Protein AF-A0A9N9ED80-F1 (afdb_monomer_lite)

Foldseek 3Di:
DQDDDPDQARPAPAKDKDKDWADPVLVVLVVVLVVLVVVVVVVVPDDPDDPVNSVVVSVVSVVVSVPDDTDMDMDIDFGDAVRYPDHNVVRLVRVLVSVVVQPVDDQAAELEDAAPCDPVNVVRVVCCCVRRHDPCNVVRYDHHYPPPPCVVDPVVVVVRD

Secondary structure (DSSP, 8-state):
-----SSSS----S-EEEEEEE-HHHHHHHHHHHHHHHHHHHTTTT-S--HHHHHHHHHHHHHHHHHPPPEEEEEEE-PPTTSSSS-HHHHHHHHHHHHHHTTT----EEEEESSS--HHHHHHHHHHHHHTS-TTHHHHEEEEE-S-TTTT-HHHHHH--

Organism: NCBI:txid144539

InterPro domains:
  IPR006703 AIG1-type guanine nucleotide-binding (G) domain [PF04548] (57-154)
  IPR027417 P-loop containing nucleoside triphosphate hydrolase [G3DSA:3.40.50.300] (1-161)
  IPR027417 P-loop containing nucleoside triphosphate hydrolase [SSF52540] (6-131)

Radius of gyration: 22.64 Å; chains: 1; bounding box: 49×45×54 Å

Structure (mmCIF, N/CA/C/O backbone):
data_AF-A0A9N9ED80-F1
#
_entry.id   AF-A0A9N9ED80-F1
#
loop_
_atom_site.group_PDB
_atom_site.id
_atom_site.type_symbol
_atom_site.label_atom_id
_atom_site.label_alt_id
_atom_site.label_comp_id
_atom_site.label_asym_id
_atom_site.label_entity_id
_atom_site.label_seq_id
_atom_site.pdbx_PDB_ins_code
_atom_site.Cartn_x
_atom_site.Cartn_y
_atom_site.Cartn_z
_atom_site.occupancy
_atom_site.B_iso_or_equiv
_atom_site.auth_seq_id
_atom_site.auth_comp_id
_atom_site.auth_asym_id
_atom_site.auth_atom_id
_atom_site.pdbx_PDB_model_num
ATOM 1 N N . VAL A 1 1 ? 11.013 -0.467 10.412 1.00 48.00 1 VAL A N 1
ATOM 2 C CA . VAL A 1 1 ? 11.096 0.963 10.035 1.00 48.00 1 VAL A CA 1
ATOM 3 C C . VAL A 1 1 ? 11.794 1.091 8.696 1.00 48.00 1 VAL A C 1
ATOM 5 O O . VAL A 1 1 ? 13.017 1.218 8.641 1.00 48.00 1 VAL A O 1
ATOM 8 N N . PHE A 1 2 ? 11.001 1.002 7.634 1.00 52.38 2 PHE A N 1
ATOM 9 C CA . PHE A 1 2 ? 11.417 1.227 6.253 1.00 52.38 2 PHE A CA 1
ATOM 10 C C . PHE A 1 2 ? 12.121 2.584 6.134 1.00 52.38 2 PHE A C 1
ATOM 12 O O . PHE A 1 2 ? 11.630 3.591 6.649 1.00 52.38 2 PHE A O 1
ATOM 19 N N . LYS A 1 3 ? 13.309 2.609 5.531 1.00 46.44 3 LYS A N 1
ATOM 20 C CA . LYS A 1 3 ? 14.080 3.836 5.314 1.00 46.44 3 LYS A CA 1
ATOM 21 C C . LYS A 1 3 ? 14.319 3.991 3.823 1.00 46.44 3 LYS A C 1
ATOM 23 O O . LYS A 1 3 ? 15.065 3.208 3.249 1.00 46.44 3 LYS A O 1
ATOM 28 N N . GLU A 1 4 ? 13.727 5.017 3.225 1.00 44.81 4 GLU A N 1
ATOM 29 C CA . GLU A 1 4 ? 14.179 5.493 1.919 1.00 44.81 4 GLU A CA 1
ATOM 30 C C . GLU A 1 4 ? 15.516 6.221 2.113 1.00 44.81 4 GLU A C 1
ATOM 32 O O . GLU A 1 4 ? 15.646 7.095 2.979 1.00 44.81 4 GLU A O 1
ATOM 37 N N . SER A 1 5 ? 16.537 5.819 1.357 1.00 42.91 5 SER A N 1
ATOM 38 C CA . SER A 1 5 ? 17.834 6.491 1.365 1.00 42.91 5 SER A CA 1
ATOM 39 C C . SER A 1 5 ? 17.702 7.846 0.661 1.00 42.91 5 SER A C 1
ATOM 41 O O . SER A 1 5 ? 16.942 8.012 -0.291 1.00 42.91 5 SER A O 1
ATOM 43 N N . SER A 1 6 ? 18.458 8.849 1.108 1.00 43.16 6 SER A N 1
ATOM 44 C CA . SER A 1 6 ? 18.443 10.205 0.540 1.00 43.16 6 SER A CA 1
ATOM 45 C C . SER A 1 6 ? 19.124 10.307 -0.840 1.00 43.16 6 SER A C 1
ATOM 47 O O . SER A 1 6 ? 19.635 11.368 -1.197 1.00 43.16 6 SER A O 1
ATOM 49 N N . GLY A 1 7 ? 19.185 9.211 -1.603 1.00 42.28 7 GLY A N 1
ATOM 50 C CA . GLY A 1 7 ? 19.906 9.129 -2.869 1.00 42.28 7 GLY A CA 1
ATOM 51 C C . GLY A 1 7 ? 19.683 7.817 -3.624 1.00 42.28 7 GLY A C 1
ATOM 52 O O . GLY A 1 7 ? 20.550 6.956 -3.601 1.00 42.28 7 GLY A O 1
ATOM 53 N N . SER A 1 8 ? 18.547 7.721 -4.322 1.00 44.94 8 SER A N 1
ATOM 54 C CA . SER A 1 8 ? 18.302 7.000 -5.593 1.00 44.94 8 SER A CA 1
ATOM 55 C C . SER A 1 8 ? 18.821 5.562 -5.789 1.00 44.94 8 SER A C 1
ATOM 57 O O . SER A 1 8 ? 19.023 5.158 -6.931 1.00 44.94 8 SER A O 1
ATOM 59 N N . VAL A 1 9 ? 19.043 4.807 -4.718 1.00 45.59 9 VAL A N 1
ATOM 60 C CA . VAL A 1 9 ? 19.181 3.346 -4.753 1.00 45.59 9 VAL A CA 1
ATOM 61 C C . VAL A 1 9 ? 18.478 2.823 -3.504 1.00 45.59 9 VAL A C 1
ATOM 63 O O . VAL A 1 9 ? 18.933 3.119 -2.391 1.00 45.59 9 VAL A O 1
ATOM 66 N N . SER A 1 10 ? 17.370 2.096 -3.647 1.00 53.78 10 SER A N 1
ATOM 67 C CA . SER A 1 10 ? 16.765 1.358 -2.536 1.00 53.78 10 SER A CA 1
ATOM 68 C C . SER A 1 10 ? 17.829 0.470 -1.892 1.00 53.78 10 SER A C 1
ATOM 70 O O . SER A 1 10 ? 18.472 -0.372 -2.522 1.00 53.78 10 SER A O 1
ATOM 72 N N . GLU A 1 11 ? 18.062 0.681 -0.596 1.00 59.44 11 GLU A N 1
ATOM 73 C CA . GLU A 1 11 ? 19.016 -0.115 0.179 1.00 59.44 11 GLU A CA 1
ATOM 74 C C . GLU A 1 11 ? 18.442 -1.490 0.566 1.00 59.44 11 GLU A C 1
ATOM 76 O O . GLU A 1 11 ? 19.150 -2.309 1.167 1.00 59.44 11 GLU A O 1
ATOM 81 N N . THR A 1 12 ? 17.177 -1.768 0.227 1.00 69.25 12 THR A N 1
ATOM 82 C CA . THR A 1 12 ? 16.511 -3.036 0.525 1.00 69.25 12 THR A CA 1
ATOM 83 C C . THR A 1 12 ? 17.105 -4.142 -0.346 1.00 69.25 12 THR A C 1
ATOM 85 O O . THR A 1 12 ? 16.820 -4.273 -1.529 1.00 69.25 12 THR A O 1
ATOM 88 N N . LYS A 1 13 ? 17.970 -4.958 0.265 1.00 73.62 13 LYS A N 1
ATOM 89 C CA . LYS A 1 13 ? 18.633 -6.112 -0.377 1.00 73.62 13 LYS A CA 1
ATOM 90 C C . LYS A 1 13 ? 17.926 -7.445 -0.136 1.00 73.62 13 LYS A C 1
ATOM 92 O O . LYS A 1 13 ? 18.329 -8.461 -0.685 1.00 73.62 13 LYS A O 1
ATOM 97 N N . LYS A 1 14 ? 16.948 -7.462 0.766 1.00 83.69 14 LYS A N 1
ATOM 98 C CA . LYS A 1 14 ? 16.205 -8.650 1.192 1.00 83.69 14 LYS A CA 1
ATOM 99 C C . LYS A 1 14 ? 14.823 -8.236 1.669 1.00 83.69 14 LYS A C 1
ATOM 101 O O . LYS A 1 14 ? 14.652 -7.087 2.070 1.00 83.69 14 LYS A O 1
ATOM 106 N N . ILE A 1 15 ? 13.899 -9.187 1.696 1.00 89.88 15 ILE A N 1
ATOM 107 C CA . ILE A 1 15 ? 12.544 -8.976 2.207 1.00 89.88 15 ILE A CA 1
ATOM 108 C C . ILE A 1 15 ? 12.600 -8.448 3.644 1.00 89.88 15 ILE A C 1
ATOM 110 O O . ILE A 1 15 ? 13.323 -8.986 4.492 1.00 89.88 15 ILE A O 1
ATOM 114 N N . GLN A 1 16 ? 11.823 -7.403 3.918 1.00 90.81 16 GLN A N 1
ATOM 115 C CA . GLN A 1 16 ? 11.558 -6.916 5.269 1.00 90.81 16 GLN A CA 1
ATOM 116 C C . GLN A 1 16 ? 10.059 -6.977 5.532 1.00 90.81 16 GLN A C 1
ATOM 118 O O . GLN A 1 16 ? 9.269 -6.533 4.706 1.00 90.81 16 GLN A O 1
ATOM 123 N N . VAL A 1 17 ? 9.671 -7.513 6.688 1.00 90.62 17 VAL A N 1
ATOM 124 C CA . VAL A 1 17 ? 8.265 -7.616 7.089 1.00 90.62 17 VAL A CA 1
ATOM 125 C C . VAL A 1 17 ? 8.047 -6.788 8.346 1.00 90.62 17 VAL A C 1
ATOM 127 O O . VAL A 1 17 ? 8.766 -6.957 9.332 1.00 90.62 17 VAL A O 1
ATOM 130 N N . GLU A 1 18 ? 7.056 -5.902 8.315 1.00 91.12 18 GLU A N 1
ATOM 131 C CA . GLU A 1 18 ? 6.605 -5.135 9.475 1.00 91.12 18 GLU A CA 1
ATOM 132 C C . GLU A 1 18 ? 5.128 -5.435 9.741 1.00 91.12 18 GLU A C 1
ATOM 134 O O . GLU A 1 18 ? 4.293 -5.350 8.842 1.00 91.12 18 GLU A O 1
ATOM 139 N N . GLU A 1 19 ? 4.816 -5.811 10.977 1.00 90.88 19 GLU A N 1
ATOM 140 C CA . GLU A 1 19 ? 3.457 -6.096 11.433 1.00 90.88 19 GLU A CA 1
ATOM 141 C C . GLU A 1 19 ? 2.903 -4.884 12.184 1.00 90.88 19 GLU A C 1
ATOM 143 O O . GLU A 1 19 ? 3.592 -4.300 13.025 1.00 90.88 19 GLU A O 1
ATOM 148 N N . PHE A 1 20 ? 1.648 -4.527 11.922 1.00 89.69 20 PHE A N 1
ATOM 149 C CA . PHE A 1 20 ? 0.936 -3.530 12.714 1.00 89.69 20 PHE A CA 1
ATOM 150 C C . PHE A 1 20 ? -0.550 -3.865 12.845 1.00 89.69 20 PHE A C 1
ATOM 152 O O . PHE A 1 20 ? -1.135 -4.538 12.005 1.00 89.69 20 PHE A O 1
ATOM 159 N N . GLU A 1 21 ? -1.182 -3.368 13.905 1.00 91.00 21 GLU A N 1
ATOM 160 C CA . GLU A 1 21 ? -2.616 -3.533 14.133 1.00 91.00 21 GLU A CA 1
ATOM 161 C C . GLU A 1 21 ? -3.341 -2.200 13.989 1.00 91.00 21 GLU A C 1
ATOM 163 O O . GLU A 1 21 ? -2.992 -1.213 14.645 1.00 91.00 21 GLU A O 1
ATOM 168 N N . PHE A 1 22 ? -4.392 -2.177 13.174 1.00 87.75 22 PHE A N 1
ATOM 169 C CA . PHE A 1 22 ? -5.158 -0.971 12.898 1.00 87.75 22 PHE A CA 1
ATOM 170 C C . PHE A 1 22 ? -6.654 -1.276 12.787 1.00 87.75 22 PHE A C 1
ATOM 172 O O . PHE A 1 22 ? -7.068 -2.301 12.252 1.00 87.75 22 PHE A O 1
ATOM 179 N N . ASP A 1 23 ? -7.477 -0.373 13.313 1.00 91.12 23 ASP A N 1
ATOM 180 C CA . ASP A 1 23 ? -8.911 -0.332 13.034 1.00 91.12 23 ASP A CA 1
ATOM 181 C C . ASP A 1 23 ? -9.322 1.141 12.889 1.00 91.12 23 ASP A C 1
ATOM 183 O O . ASP A 1 23 ? -9.257 1.891 13.873 1.00 91.12 23 ASP A O 1
ATOM 187 N N . PRO A 1 24 ? -9.701 1.592 11.677 1.00 87.38 24 PRO A N 1
ATOM 188 C CA . PRO A 1 24 ? -9.999 2.998 11.425 1.00 87.38 24 PRO A CA 1
ATOM 189 C C . PRO A 1 24 ? -11.144 3.533 12.290 1.00 87.38 24 PRO A C 1
ATOM 191 O O . PRO A 1 24 ? -11.158 4.711 12.650 1.00 87.38 24 PRO A O 1
ATOM 194 N N . GLU A 1 25 ? -12.130 2.693 12.610 1.00 89.38 25 GLU A N 1
ATOM 195 C CA . GLU A 1 25 ? -13.286 3.108 13.400 1.00 89.38 25 GLU A CA 1
ATOM 196 C C . GLU A 1 25 ? -12.940 3.237 14.880 1.00 89.38 25 GLU A C 1
ATOM 198 O O . GLU A 1 25 ? -13.301 4.230 15.504 1.00 89.38 25 GLU A O 1
ATOM 203 N N . LYS A 1 26 ? -12.185 2.289 15.433 1.00 91.12 26 LYS A N 1
ATOM 204 C CA . LYS A 1 26 ? -11.647 2.345 16.790 1.00 91.12 26 LYS A CA 1
ATOM 205 C C . LYS A 1 26 ? -10.779 3.583 16.962 1.00 91.12 26 LYS A C 1
ATOM 207 O O . LYS A 1 26 ? -10.943 4.283 17.949 1.00 91.12 26 LYS A O 1
ATOM 212 N N . GLU A 1 27 ? -9.937 3.908 15.982 1.00 90.56 27 GLU A N 1
ATOM 213 C CA . GLU A 1 27 ? -9.125 5.129 15.995 1.00 90.56 27 GLU A CA 1
ATOM 214 C C . GLU A 1 27 ? -9.993 6.397 15.968 1.00 90.56 27 GLU A C 1
ATOM 216 O O . GLU A 1 27 ? -9.768 7.333 16.736 1.00 90.56 27 GLU A O 1
ATOM 221 N N . ARG A 1 28 ? -11.041 6.437 15.135 1.00 90.75 28 ARG A N 1
ATOM 222 C CA . ARG A 1 28 ? -12.006 7.552 15.122 1.00 90.75 28 ARG A CA 1
ATOM 223 C C . ARG A 1 28 ? -12.716 7.723 16.464 1.00 90.75 28 ARG A C 1
ATOM 225 O O . ARG A 1 28 ? -12.860 8.855 16.921 1.00 90.75 28 ARG A O 1
ATOM 232 N N . LEU A 1 29 ? -13.148 6.625 17.082 1.00 91.50 29 LEU A N 1
ATOM 233 C CA . LEU A 1 29 ? -13.818 6.640 18.381 1.00 91.50 29 LEU A CA 1
ATOM 234 C C . LEU A 1 29 ? -12.861 7.059 19.503 1.00 91.50 29 LEU A C 1
ATOM 236 O O . LEU A 1 29 ? -13.249 7.881 20.327 1.00 91.50 29 LEU A O 1
ATOM 240 N N . SER A 1 30 ? -11.610 6.589 19.499 1.00 90.81 30 SER A N 1
ATOM 241 C CA . SER A 1 30 ? -10.575 7.041 20.440 1.00 90.81 30 SER A CA 1
ATOM 242 C C . SER A 1 30 ? -10.339 8.547 20.326 1.00 90.81 30 SER A C 1
ATOM 244 O O . SER A 1 30 ? -10.395 9.261 21.321 1.00 90.81 30 SER A O 1
ATOM 246 N N . ASN A 1 31 ? -10.189 9.061 19.100 1.00 90.38 31 ASN A N 1
ATOM 247 C CA . ASN A 1 31 ? -10.033 10.497 18.862 1.00 90.38 31 ASN A CA 1
ATOM 248 C C . ASN A 1 31 ? -11.264 11.314 19.300 1.00 90.38 31 ASN A C 1
ATOM 250 O O . ASN A 1 31 ? -11.128 12.475 19.690 1.00 90.38 31 ASN A O 1
ATOM 254 N N . LEU A 1 32 ? -12.473 10.749 19.206 1.00 89.31 32 LEU A N 1
ATOM 255 C CA . LEU A 1 32 ? -13.694 11.383 19.708 1.00 89.31 32 LEU A CA 1
ATOM 256 C C . LEU A 1 32 ? -13.729 11.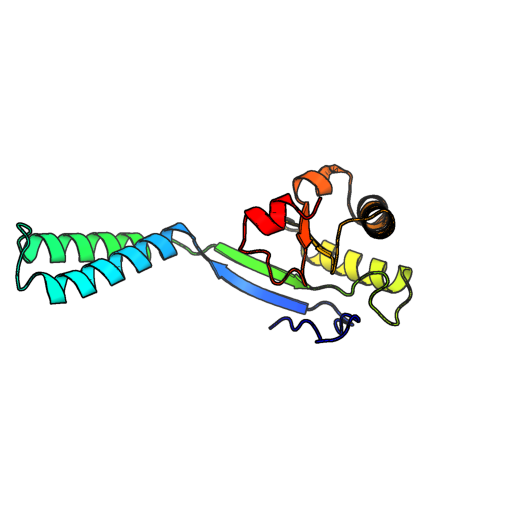392 21.242 1.00 89.31 32 LEU A C 1
ATOM 258 O O . LEU A 1 32 ? -14.052 12.420 21.831 1.00 89.31 32 LEU A O 1
ATOM 262 N N . LEU A 1 33 ? -13.355 10.282 21.878 1.00 90.12 33 LEU A N 1
ATOM 263 C CA . LEU A 1 33 ? -13.275 10.163 23.331 1.00 90.12 33 LEU A CA 1
ATOM 264 C C . LEU A 1 33 ? -12.252 11.152 23.919 1.00 90.12 33 LEU A C 1
ATOM 266 O O . LEU A 1 33 ? -12.569 11.866 24.867 1.00 90.12 33 LEU A O 1
ATOM 270 N N . ASP A 1 34 ? -11.077 11.290 23.298 1.00 90.00 34 ASP A N 1
ATOM 271 C CA . ASP A 1 34 ? -10.057 12.272 23.692 1.00 90.00 34 ASP A CA 1
ATOM 272 C C . ASP A 1 34 ? -10.558 13.718 23.590 1.00 90.00 34 ASP A C 1
ATOM 274 O O . ASP A 1 34 ? -10.216 14.569 24.416 1.00 90.00 34 ASP A O 1
ATOM 278 N N . LYS A 1 35 ? -11.368 14.023 22.567 1.00 85.81 35 LYS A N 1
ATOM 279 C CA . LYS A 1 35 ? -12.008 15.339 22.434 1.00 85.81 35 LYS A CA 1
ATOM 280 C C . LYS A 1 35 ? -13.022 15.573 23.545 1.00 85.81 35 LYS A C 1
ATOM 282 O O . LYS A 1 35 ? -13.016 16.659 24.110 1.00 85.81 35 LYS A O 1
ATOM 287 N N . LEU A 1 36 ? -13.829 14.572 23.894 1.00 81.56 36 LEU A N 1
ATOM 288 C CA . LEU A 1 36 ? -14.813 14.682 24.974 1.00 81.56 36 LEU A CA 1
ATOM 289 C C . LEU A 1 36 ? -14.156 14.886 26.344 1.00 81.56 36 LEU A C 1
ATOM 291 O O . LEU A 1 36 ? -14.642 15.699 27.122 1.00 81.56 36 LEU A O 1
ATOM 295 N N . TYR A 1 37 ? -13.031 14.223 26.627 1.00 81.31 37 TYR A N 1
ATOM 296 C CA . TYR A 1 37 ? -12.269 14.472 27.859 1.00 81.31 37 TYR A CA 1
ATOM 297 C C . TYR A 1 37 ? -11.707 15.896 27.929 1.00 81.31 37 TYR A C 1
ATOM 299 O O . TYR A 1 37 ? -11.751 16.532 28.979 1.00 81.31 37 TYR A O 1
ATOM 307 N N . LYS A 1 38 ? -11.223 16.431 26.803 1.00 78.38 38 LYS A N 1
ATOM 308 C CA . LYS A 1 38 ? -10.776 17.832 26.722 1.00 78.38 38 LYS A CA 1
ATOM 309 C C . LYS A 1 38 ? -11.940 18.812 26.838 1.00 78.38 38 LYS A C 1
ATOM 311 O O . LYS A 1 38 ? -11.795 19.874 27.433 1.00 78.38 38 LYS A O 1
ATOM 316 N N . GLU A 1 39 ? -13.095 18.477 26.269 1.00 67.62 39 GLU A N 1
ATOM 317 C CA . GLU A 1 39 ? -14.302 19.287 26.399 1.00 67.62 39 GLU A CA 1
ATOM 318 C C . GLU A 1 39 ? -14.822 19.293 27.833 1.00 67.62 39 GLU A C 1
ATOM 320 O O . GLU A 1 39 ? -15.226 20.352 28.287 1.00 67.62 39 GLU A O 1
ATOM 325 N N . GLU A 1 40 ? -14.736 18.203 28.597 1.00 62.53 40 GLU A N 1
ATOM 326 C CA . GLU A 1 40 ? -15.078 18.201 30.028 1.00 62.53 40 GLU A CA 1
ATOM 327 C C . GLU A 1 40 ? -14.265 19.246 30.826 1.00 62.53 40 GLU A C 1
ATOM 329 O O . GLU A 1 40 ? -14.800 19.920 31.712 1.00 62.53 40 GLU A O 1
ATOM 334 N N . GLU A 1 41 ? -13.004 19.471 30.439 1.00 57.25 41 GLU A N 1
ATOM 335 C CA . GLU A 1 41 ? -12.125 20.504 31.002 1.00 57.25 41 GLU A CA 1
ATOM 336 C C . GLU A 1 41 ? -12.585 21.938 30.628 1.00 57.25 41 GLU A C 1
ATOM 338 O O . GLU A 1 41 ? -12.505 22.870 31.437 1.00 57.25 41 GLU A O 1
ATOM 343 N N . VAL A 1 42 ? -13.162 22.118 29.430 1.00 54.47 42 VAL A N 1
ATOM 344 C CA . VAL A 1 42 ? -13.645 23.406 28.877 1.00 54.47 42 VAL A CA 1
ATOM 345 C C . VAL A 1 42 ? -15.115 23.714 29.239 1.00 54.47 42 VAL A C 1
ATOM 347 O O . VAL A 1 42 ? -15.490 24.877 29.413 1.00 54.47 42 VAL A O 1
ATOM 350 N N . VAL A 1 43 ? -15.955 22.690 29.425 1.00 52.41 43 VAL A N 1
ATOM 351 C CA . VAL A 1 43 ? -17.402 22.752 29.730 1.00 52.41 43 VAL A CA 1
ATOM 352 C C . VAL A 1 43 ? -17.689 23.310 31.127 1.00 52.41 43 VAL A C 1
ATOM 354 O O . VAL A 1 43 ? -18.818 23.688 31.432 1.00 52.41 43 VAL A O 1
ATOM 357 N N . SER A 1 44 ? -16.656 23.557 31.934 1.00 51.25 44 SER A N 1
ATOM 358 C CA . SER A 1 44 ? -16.773 24.411 33.120 1.00 51.25 44 SER A CA 1
ATOM 359 C C . SER A 1 44 ? -17.278 25.841 32.832 1.00 51.25 44 SER A C 1
ATOM 361 O O . SER A 1 44 ? -17.521 26.578 33.790 1.00 51.25 44 SER A O 1
ATOM 363 N N . LYS A 1 45 ? -17.472 26.257 31.562 1.00 52.22 45 LYS A N 1
ATOM 364 C CA . LYS A 1 45 ? -17.929 27.620 31.240 1.00 52.22 45 LYS A CA 1
ATOM 365 C C . LYS A 1 45 ? -19.139 27.815 30.316 1.00 52.22 45 LYS A C 1
ATOM 367 O O . LYS A 1 45 ? -19.671 28.918 30.402 1.00 52.22 45 LYS A O 1
ATOM 372 N N . GLN A 1 46 ? -19.604 26.886 29.458 1.00 51.25 46 GLN A N 1
ATOM 373 C CA . GLN A 1 46 ? -20.605 27.296 28.434 1.00 51.25 46 GLN A CA 1
ATOM 374 C C . GLN A 1 46 ? -21.377 26.212 27.628 1.00 51.25 46 GLN A C 1
ATOM 376 O O . GLN A 1 46 ? -21.680 26.449 26.461 1.00 51.25 46 GLN A O 1
ATOM 381 N N . SER A 1 47 ? -21.762 25.053 28.185 1.00 56.38 47 SER A N 1
ATOM 382 C CA . SER A 1 47 ? -22.629 24.096 27.453 1.00 56.38 47 SER A CA 1
ATOM 383 C C . SER A 1 47 ? -23.855 23.627 28.256 1.00 56.38 47 SER A C 1
ATOM 385 O O . SER A 1 47 ? -23.851 23.632 29.483 1.00 56.38 47 SER A O 1
ATOM 387 N N . ASN A 1 48 ? -24.926 23.255 27.541 1.00 58.59 48 ASN A N 1
ATOM 388 C CA . ASN A 1 48 ? -26.203 22.764 28.090 1.00 58.59 48 ASN A CA 1
ATOM 389 C C . ASN A 1 48 ? -26.183 21.261 28.446 1.00 58.59 48 ASN A C 1
ATOM 391 O O . ASN A 1 48 ? -27.217 20.717 28.827 1.00 58.59 48 ASN A O 1
ATOM 395 N N . LEU A 1 49 ? -25.046 20.579 28.277 1.00 60.94 49 LEU A N 1
ATOM 396 C CA . LEU A 1 49 ? -24.885 19.174 28.653 1.00 60.94 49 LEU A CA 1
ATOM 397 C C . LEU A 1 49 ? -24.540 19.104 30.137 1.00 60.94 49 LEU A C 1
ATOM 399 O O . LEU A 1 49 ? -23.569 19.718 30.585 1.00 60.94 49 LEU A O 1
ATOM 403 N N . ASN A 1 50 ? -25.343 18.374 30.909 1.00 72.50 50 ASN A N 1
ATOM 404 C CA . ASN A 1 50 ? -25.017 18.150 32.308 1.00 72.50 50 ASN A CA 1
ATOM 405 C C . ASN A 1 50 ? -23.827 17.165 32.397 1.00 72.50 50 ASN A C 1
ATOM 407 O O . ASN A 1 50 ? -23.572 16.380 31.482 1.00 72.50 50 ASN A O 1
ATOM 411 N N . LYS A 1 51 ? -23.068 17.215 33.497 1.00 76.25 51 LYS A N 1
ATOM 412 C CA . LYS A 1 51 ? -21.865 16.381 33.679 1.00 76.25 51 LYS A CA 1
ATOM 413 C C . LYS A 1 51 ? -22.147 14.873 33.642 1.00 76.25 51 LYS A C 1
ATOM 415 O O . LYS A 1 51 ? -21.276 14.110 33.242 1.00 76.25 51 LYS A O 1
ATOM 420 N N . GLU A 1 52 ? -23.342 14.454 34.045 1.00 82.69 52 GLU A N 1
ATOM 421 C CA . GLU A 1 52 ? -23.748 13.047 34.071 1.00 82.69 52 GLU A CA 1
ATOM 422 C C . GLU A 1 52 ? -23.957 12.495 32.654 1.00 82.69 52 GLU A C 1
ATOM 424 O O . GLU A 1 52 ? -23.533 11.379 32.350 1.00 82.69 52 GLU A O 1
ATOM 429 N N . ASP A 1 53 ? -24.528 13.303 31.757 1.00 81.75 53 ASP A N 1
ATOM 430 C CA . ASP A 1 53 ? -24.703 12.938 30.348 1.00 81.75 53 ASP A CA 1
ATOM 431 C C . ASP A 1 53 ? -23.339 12.756 29.662 1.00 81.75 53 ASP A C 1
ATOM 433 O O . ASP A 1 53 ? -23.133 11.790 28.925 1.00 81.75 53 ASP A O 1
ATOM 437 N N . LEU A 1 54 ? -22.379 13.652 29.936 1.00 80.56 54 LEU A N 1
ATOM 438 C CA . LEU A 1 54 ? -21.010 13.549 29.412 1.00 80.56 54 LEU A CA 1
ATOM 439 C C . LEU A 1 54 ? -20.312 12.279 29.894 1.00 80.56 54 LEU A C 1
ATOM 441 O O . LEU A 1 54 ? -19.715 11.565 29.089 1.00 80.56 54 LEU A O 1
ATOM 445 N N . LYS A 1 55 ? -20.431 11.974 31.187 1.00 85.44 55 LYS A N 1
ATOM 446 C CA . LYS A 1 55 ? -19.868 10.759 31.773 1.00 85.44 55 LYS A CA 1
ATOM 447 C C . LYS A 1 55 ? -20.473 9.498 31.150 1.00 85.44 55 LYS A C 1
ATOM 449 O O . LYS A 1 55 ? -19.739 8.600 30.747 1.00 85.44 55 LYS A O 1
ATOM 454 N N . THR A 1 56 ? -21.795 9.468 30.982 1.00 88.88 56 THR A N 1
ATOM 455 C CA . THR A 1 56 ? -22.497 8.346 30.337 1.00 88.88 56 THR A CA 1
ATOM 456 C C . THR A 1 56 ? -22.014 8.143 28.896 1.00 88.88 56 THR A C 1
ATOM 458 O O . THR A 1 56 ? -21.736 7.020 28.477 1.00 88.88 56 THR A O 1
ATOM 461 N N . LEU A 1 57 ? -21.852 9.227 28.128 1.00 87.19 57 LEU A N 1
ATOM 462 C CA . LEU A 1 57 ? -21.331 9.164 26.759 1.00 87.19 57 LEU A CA 1
ATOM 463 C C . LEU A 1 57 ? -19.884 8.653 26.702 1.00 87.19 57 LEU A C 1
ATOM 465 O O . LEU A 1 57 ? -19.553 7.864 25.814 1.00 87.19 57 LEU A O 1
ATOM 469 N N . GLN A 1 58 ? -19.030 9.079 27.636 1.00 89.56 58 GLN A N 1
ATOM 470 C CA . GLN A 1 58 ? -17.655 8.585 27.745 1.00 89.56 58 GLN A CA 1
ATOM 471 C C . GLN A 1 58 ? -17.629 7.072 28.009 1.00 89.56 58 GLN A C 1
ATOM 473 O O . GLN A 1 58 ? -16.917 6.353 27.307 1.00 89.56 58 GLN A O 1
ATOM 478 N N . GLU A 1 59 ? -18.434 6.575 28.953 1.00 92.31 59 GLU A N 1
ATOM 479 C CA . GLU A 1 59 ? -18.537 5.144 29.279 1.00 92.31 59 GLU A CA 1
ATOM 480 C C . GLU A 1 59 ? -19.025 4.320 28.070 1.00 92.31 59 GLU A C 1
ATOM 482 O O . GLU A 1 59 ? -18.396 3.330 27.690 1.00 92.31 59 GLU A O 1
ATOM 487 N N . MET A 1 60 ? -20.075 4.778 27.376 1.00 90.88 60 MET A N 1
ATOM 488 C CA . MET A 1 60 ? -20.587 4.119 26.163 1.00 90.88 60 MET A CA 1
ATOM 489 C C . MET A 1 60 ? -19.540 4.036 25.039 1.00 90.88 60 MET A C 1
ATOM 491 O O . MET A 1 60 ? -19.447 3.024 24.331 1.00 90.88 60 MET A O 1
ATOM 495 N N . LEU A 1 61 ? -18.750 5.097 24.848 1.00 92.06 61 LEU A N 1
ATOM 496 C CA . LEU A 1 61 ? -17.677 5.125 23.853 1.00 92.06 61 LEU A CA 1
ATOM 497 C C . LEU A 1 61 ? -16.520 4.205 24.243 1.00 92.06 61 LEU A C 1
ATOM 499 O O . LEU A 1 61 ? -16.036 3.466 23.384 1.00 92.06 61 LEU A O 1
ATOM 503 N N . GLN A 1 62 ? -16.110 4.199 25.514 1.00 93.75 62 GLN A N 1
ATOM 504 C CA . GLN A 1 62 ? -15.085 3.284 26.022 1.00 93.75 62 GLN A CA 1
ATOM 505 C C . GLN A 1 62 ? -15.469 1.822 25.782 1.00 93.75 62 GLN A C 1
ATOM 507 O O . GLN A 1 62 ? -14.677 1.064 25.217 1.00 93.75 62 GLN A O 1
ATOM 512 N N . GLU A 1 63 ? -16.700 1.436 26.126 1.00 94.25 63 GLU A N 1
ATOM 513 C CA . GLU A 1 63 ? -17.194 0.084 25.862 1.00 94.25 63 GLU A CA 1
ATOM 514 C C . GLU A 1 63 ? -17.176 -0.258 24.368 1.00 94.25 63 GLU A C 1
ATOM 516 O O . GLU A 1 63 ? -16.792 -1.363 23.979 1.00 94.25 63 GLU A O 1
ATOM 521 N N . SER A 1 64 ? -17.583 0.687 23.516 1.00 91.44 64 SER A N 1
ATOM 522 C CA . SER A 1 64 ? -17.617 0.497 22.061 1.00 91.44 64 SER A CA 1
ATOM 523 C C . SER A 1 64 ? -16.213 0.314 21.474 1.00 91.44 64 SER A C 1
ATOM 525 O O . SER A 1 64 ? -16.006 -0.544 20.616 1.00 91.44 64 SER A O 1
ATOM 527 N N . ILE A 1 65 ? -15.231 1.079 21.961 1.00 92.12 65 ILE A N 1
ATOM 528 C CA . ILE A 1 65 ? -13.812 0.945 21.598 1.00 92.12 65 ILE A CA 1
ATOM 529 C C . ILE A 1 65 ? -13.273 -0.418 22.043 1.00 92.12 65 ILE A C 1
ATOM 531 O O . ILE A 1 65 ? -12.550 -1.071 21.287 1.00 92.12 65 ILE A O 1
ATOM 535 N N . GLN A 1 66 ? -13.616 -0.864 23.255 1.00 90.62 66 GLN A N 1
ATOM 536 C CA . GLN A 1 66 ? -13.125 -2.127 23.806 1.00 90.62 66 GLN A CA 1
ATOM 537 C C . GLN A 1 66 ? -13.693 -3.345 23.071 1.00 90.62 66 GLN A C 1
ATOM 539 O O . GLN A 1 66 ? -12.962 -4.307 22.848 1.00 90.62 66 GLN A O 1
ATOM 544 N N . LYS A 1 67 ? -14.959 -3.283 22.639 1.00 91.31 67 LYS A N 1
ATOM 545 C CA . LYS A 1 67 ? -15.620 -4.340 21.854 1.00 91.31 67 LYS A CA 1
ATOM 546 C C . LYS A 1 67 ? -15.079 -4.471 20.424 1.00 91.31 67 LYS A C 1
ATOM 548 O O . LYS A 1 67 ? -15.317 -5.492 19.789 1.00 91.31 67 LYS A O 1
ATOM 553 N N . LYS A 1 68 ? -14.374 -3.461 19.900 1.00 87.94 68 LYS A N 1
ATOM 554 C CA . LYS A 1 68 ? -13.781 -3.505 18.557 1.00 87.94 68 LYS A CA 1
ATOM 555 C C . LYS A 1 68 ? -12.414 -4.183 18.568 1.00 87.94 68 LYS A C 1
ATOM 557 O O . LYS A 1 68 ? -11.483 -3.713 19.231 1.00 87.94 68 LYS A O 1
ATOM 562 N N . GLU A 1 69 ? -12.280 -5.242 17.781 1.00 88.56 69 GLU A N 1
ATOM 563 C CA . GLU A 1 69 ? -10.997 -5.878 17.483 1.00 88.56 69 GLU A CA 1
ATOM 564 C C . GLU A 1 69 ? -10.207 -5.051 16.463 1.00 88.56 69 GLU A C 1
ATOM 566 O O . GLU A 1 69 ? -10.782 -4.308 15.668 1.00 88.56 69 GLU A O 1
ATOM 571 N N . ARG A 1 70 ? -8.874 -5.133 16.521 1.00 89.00 70 ARG A N 1
ATOM 572 C CA . ARG A 1 70 ? -8.008 -4.513 15.515 1.00 89.00 70 ARG A CA 1
ATOM 573 C C . ARG A 1 70 ? -7.685 -5.525 14.431 1.00 89.00 70 ARG A C 1
ATOM 575 O O . ARG A 1 70 ? -7.467 -6.696 14.724 1.00 89.00 70 ARG A O 1
ATOM 582 N N . THR A 1 71 ? -7.615 -5.060 13.190 1.00 89.25 71 THR A N 1
ATOM 583 C CA . THR A 1 71 ? -7.149 -5.896 12.084 1.00 89.25 71 THR A CA 1
ATOM 584 C C . THR A 1 71 ? -5.627 -5.882 12.067 1.00 89.25 71 THR A C 1
ATOM 586 O O . THR A 1 71 ? -5.012 -4.822 12.203 1.00 89.25 71 THR A O 1
ATOM 589 N N . LYS A 1 72 ? -5.018 -7.057 11.912 1.00 90.38 72 LYS A N 1
ATOM 590 C CA . LYS A 1 72 ? -3.573 -7.201 11.756 1.00 90.38 72 LYS A CA 1
ATOM 591 C C . LYS A 1 72 ? -3.184 -7.016 10.291 1.00 90.38 72 LYS A C 1
ATOM 593 O O . LYS A 1 72 ? -3.776 -7.627 9.407 1.00 90.38 72 LYS A O 1
ATOM 598 N N . TYR A 1 73 ? -2.180 -6.188 10.055 1.00 89.25 73 TYR A N 1
ATOM 599 C CA . TYR A 1 73 ? -1.633 -5.863 8.748 1.00 89.25 73 TYR A CA 1
ATOM 600 C C . TYR A 1 73 ? -0.149 -6.212 8.700 1.00 89.25 73 TYR A C 1
ATOM 602 O O . TYR A 1 73 ? 0.570 -6.067 9.689 1.00 89.25 73 TYR A O 1
ATOM 610 N N . TYR A 1 74 ? 0.301 -6.617 7.516 1.00 90.69 74 TYR A N 1
ATOM 611 C CA . TYR A 1 74 ? 1.696 -6.906 7.217 1.00 90.69 74 TYR A CA 1
ATOM 612 C C . TYR A 1 74 ? 2.139 -6.032 6.047 1.00 90.69 74 TYR A C 1
ATOM 614 O O . TYR A 1 74 ? 1.490 -6.016 5.002 1.00 90.69 74 TYR A O 1
ATOM 622 N N . ILE A 1 75 ? 3.239 -5.305 6.221 1.00 91.81 75 ILE A N 1
ATOM 623 C CA . ILE A 1 75 ? 3.935 -4.611 5.137 1.00 91.81 75 ILE A CA 1
ATOM 624 C C . ILE A 1 75 ? 5.131 -5.465 4.765 1.00 91.81 75 ILE A C 1
ATOM 626 O O . ILE A 1 75 ? 5.978 -5.733 5.616 1.00 91.81 75 ILE A O 1
ATOM 630 N N . ILE A 1 76 ? 5.188 -5.877 3.503 1.00 92.00 76 ILE A N 1
ATOM 631 C CA . ILE A 1 76 ? 6.305 -6.631 2.947 1.00 92.00 76 ILE A CA 1
ATOM 632 C C . ILE A 1 76 ? 7.038 -5.708 1.982 1.00 92.00 76 ILE A C 1
ATOM 634 O O . ILE A 1 76 ? 6.515 -5.363 0.927 1.00 92.00 76 ILE A O 1
ATOM 638 N N . ASP A 1 77 ? 8.230 -5.281 2.377 1.00 91.62 77 ASP A N 1
ATOM 639 C CA . ASP A 1 77 ? 9.120 -4.462 1.560 1.00 91.62 77 ASP A CA 1
ATOM 640 C C . ASP A 1 77 ? 10.097 -5.356 0.806 1.00 91.62 77 ASP A C 1
ATOM 642 O O . ASP A 1 77 ? 10.722 -6.252 1.389 1.00 91.62 77 ASP A O 1
ATOM 646 N N . THR A 1 78 ? 10.216 -5.111 -0.495 1.00 91.62 78 THR A N 1
ATOM 647 C CA . THR A 1 78 ? 11.033 -5.898 -1.415 1.00 91.62 78 THR A CA 1
ATOM 648 C C . THR A 1 78 ? 12.126 -5.034 -2.038 1.00 91.62 78 THR A C 1
ATOM 650 O O . THR A 1 78 ? 11.974 -3.820 -2.163 1.00 91.62 78 THR A O 1
ATOM 653 N N . PRO A 1 79 ? 13.229 -5.643 -2.498 1.00 88.94 79 PRO A N 1
ATOM 654 C CA . PRO A 1 79 ? 14.136 -4.983 -3.429 1.00 88.94 79 PRO A CA 1
ATOM 655 C C . PRO A 1 79 ? 13.392 -4.488 -4.682 1.00 88.94 79 PRO A C 1
ATOM 657 O O . PRO A 1 79 ? 12.434 -5.122 -5.131 1.00 88.94 79 PRO A O 1
ATOM 660 N N . GLY A 1 80 ? 13.837 -3.361 -5.244 1.00 85.69 80 GLY A N 1
ATOM 661 C CA . GLY A 1 80 ? 13.279 -2.774 -6.466 1.00 85.69 80 GLY A CA 1
ATOM 662 C C . GLY A 1 80 ? 14.023 -3.216 -7.730 1.00 85.69 80 GLY A C 1
ATOM 663 O O . GLY A 1 80 ? 15.244 -3.391 -7.720 1.00 85.69 80 GLY A O 1
ATOM 664 N N . ILE A 1 81 ? 13.296 -3.374 -8.837 1.00 85.50 81 ILE A N 1
ATOM 665 C CA . ILE A 1 81 ? 13.888 -3.606 -10.165 1.00 85.50 81 ILE A CA 1
ATOM 666 C C . ILE A 1 81 ? 14.551 -2.306 -10.636 1.00 85.50 81 ILE A C 1
ATOM 668 O O . ILE A 1 81 ? 13.980 -1.232 -10.465 1.00 85.50 81 ILE A O 1
ATOM 672 N N . GLY A 1 82 ? 15.766 -2.386 -11.185 1.00 76.69 82 GLY A N 1
ATOM 673 C CA . GLY A 1 82 ? 16.530 -1.211 -11.637 1.00 76.69 82 GLY A CA 1
ATOM 674 C C . GLY A 1 82 ? 17.098 -0.317 -10.526 1.00 76.69 82 GLY A C 1
ATOM 675 O O . GLY A 1 82 ? 17.916 0.557 -10.805 1.00 76.69 82 GLY A O 1
ATOM 676 N N . ASP A 1 83 ? 16.718 -0.564 -9.272 1.00 68.81 83 ASP A N 1
ATOM 677 C CA . ASP A 1 83 ? 17.051 0.271 -8.112 1.00 68.81 83 ASP A CA 1
ATOM 678 C C . ASP A 1 83 ? 18.029 -0.414 -7.143 1.00 68.81 83 ASP A C 1
ATOM 680 O O . ASP A 1 83 ? 18.247 0.021 -6.016 1.00 68.81 83 ASP A O 1
ATOM 684 N N . THR A 1 84 ? 18.624 -1.532 -7.561 1.00 71.00 84 THR A N 1
ATOM 685 C CA . THR A 1 84 ? 19.569 -2.309 -6.754 1.00 71.00 84 THR A CA 1
ATOM 686 C C . THR A 1 84 ? 20.799 -2.684 -7.574 1.00 71.00 84 THR A C 1
ATOM 688 O O . THR A 1 84 ? 20.844 -2.532 -8.791 1.00 71.00 84 THR A O 1
ATOM 691 N N . LYS A 1 85 ? 21.841 -3.192 -6.906 1.00 81.81 85 LYS A N 1
ATOM 692 C CA . LYS A 1 85 ? 23.015 -3.773 -7.588 1.00 81.81 85 LYS A CA 1
ATOM 693 C C . LYS A 1 85 ? 22.776 -5.214 -8.067 1.00 81.81 85 LYS A C 1
ATOM 695 O O . LYS A 1 85 ? 23.731 -5.859 -8.492 1.00 81.81 85 LYS A O 1
ATOM 700 N N . MET A 1 86 ? 21.559 -5.728 -7.906 1.00 84.44 86 MET A N 1
ATOM 701 C CA . MET A 1 86 ? 21.167 -7.088 -8.266 1.00 84.44 86 MET A CA 1
ATOM 702 C C . MET A 1 86 ? 20.682 -7.113 -9.714 1.00 84.44 86 MET A C 1
ATOM 704 O O . MET A 1 86 ? 20.272 -6.088 -10.256 1.00 84.44 86 MET A O 1
ATOM 708 N N . SER A 1 87 ? 20.743 -8.278 -10.348 1.00 89.50 87 SER A N 1
ATOM 709 C CA . SER A 1 87 ? 20.087 -8.478 -11.638 1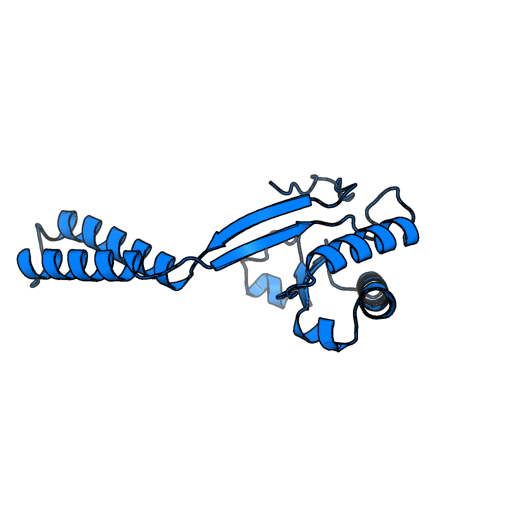.00 89.50 87 SER A CA 1
ATOM 710 C C . SER A 1 87 ? 18.567 -8.521 -11.474 1.00 89.50 87 SER A C 1
ATOM 712 O O . SER A 1 87 ? 18.060 -8.925 -10.426 1.00 89.50 87 SER A O 1
ATOM 714 N N . ASP A 1 88 ? 17.833 -8.169 -12.529 1.00 89.06 88 ASP A N 1
ATOM 715 C CA . ASP A 1 88 ? 16.366 -8.189 -12.507 1.00 89.06 88 ASP A CA 1
ATOM 716 C C . ASP A 1 88 ? 15.811 -9.569 -12.122 1.00 89.06 88 ASP A C 1
ATOM 718 O O . ASP A 1 88 ? 14.847 -9.648 -11.370 1.00 89.06 88 ASP A O 1
ATOM 722 N N . ASN A 1 89 ? 16.453 -10.661 -12.556 1.00 90.75 89 ASN A N 1
ATOM 723 C CA . ASN A 1 89 ? 16.039 -12.022 -12.197 1.00 90.75 89 ASN A CA 1
ATOM 724 C C . ASN A 1 89 ? 16.177 -12.302 -10.695 1.00 90.75 89 ASN A C 1
ATOM 726 O O . ASN A 1 89 ? 15.270 -12.872 -10.102 1.00 90.75 89 ASN A O 1
ATOM 730 N N . GLU A 1 90 ? 17.273 -11.871 -10.063 1.00 91.62 90 GLU A N 1
ATOM 731 C CA . GLU A 1 90 ? 17.444 -12.041 -8.614 1.00 91.62 90 GLU A CA 1
ATOM 732 C C . GLU A 1 90 ? 16.402 -11.234 -7.830 1.00 91.62 90 GLU A C 1
ATOM 734 O O . GLU A 1 90 ? 15.908 -11.686 -6.800 1.00 91.62 90 GLU A O 1
ATOM 739 N N . VAL A 1 91 ? 16.045 -10.040 -8.315 1.00 91.44 91 VAL A N 1
ATOM 740 C CA . VAL A 1 91 ? 14.974 -9.238 -7.712 1.00 91.44 91 VAL A CA 1
ATOM 741 C C . VAL A 1 91 ? 13.617 -9.919 -7.896 1.00 91.44 91 VAL A C 1
ATOM 743 O O . VAL A 1 91 ? 12.852 -10.009 -6.938 1.00 91.44 91 VAL A O 1
ATOM 746 N N . LEU A 1 92 ? 13.323 -10.436 -9.092 1.00 92.94 92 LEU A N 1
ATOM 747 C CA . LEU A 1 92 ? 12.086 -11.165 -9.379 1.00 92.94 92 LEU A CA 1
ATOM 748 C C . LEU A 1 92 ? 11.931 -12.405 -8.491 1.00 92.94 92 LEU A C 1
ATOM 750 O O . LEU A 1 92 ? 10.845 -12.615 -7.956 1.00 92.94 92 LEU A O 1
ATOM 754 N N . ASP A 1 93 ? 13.001 -13.173 -8.272 1.00 93.25 93 ASP A N 1
ATOM 755 C CA . ASP A 1 93 ? 12.988 -14.335 -7.374 1.00 93.25 93 ASP A CA 1
ATOM 756 C C . ASP A 1 93 ? 12.631 -13.932 -5.933 1.00 93.25 93 ASP A C 1
ATOM 758 O O . ASP A 1 93 ? 11.813 -14.582 -5.279 1.00 93.25 93 ASP A O 1
ATOM 762 N N . ILE A 1 94 ? 13.183 -12.814 -5.447 1.00 93.06 94 ILE A N 1
ATOM 763 C CA . ILE A 1 94 ? 12.871 -12.290 -4.110 1.00 93.06 94 ILE A CA 1
ATOM 764 C C . ILE A 1 94 ? 11.419 -11.807 -4.025 1.00 93.06 94 ILE A C 1
ATOM 766 O O . ILE A 1 94 ? 10.743 -12.036 -3.022 1.00 93.06 94 ILE A O 1
ATOM 770 N N . ILE A 1 95 ? 10.914 -11.137 -5.061 1.00 92.94 95 ILE A N 1
ATOM 771 C CA . ILE A 1 95 ? 9.516 -10.693 -5.085 1.00 92.94 95 ILE A CA 1
ATOM 772 C C . ILE A 1 95 ? 8.577 -11.909 -5.136 1.00 92.94 95 ILE A C 1
ATOM 774 O O . ILE A 1 95 ? 7.570 -11.922 -4.431 1.00 92.94 95 ILE A O 1
ATOM 778 N N . ALA A 1 96 ? 8.910 -12.960 -5.891 1.00 92.44 96 ALA A N 1
ATOM 779 C CA . ALA A 1 96 ? 8.140 -14.203 -5.905 1.00 92.44 96 ALA A CA 1
ATOM 780 C C . ALA A 1 96 ? 8.081 -14.856 -4.511 1.00 92.44 96 ALA A C 1
ATOM 782 O O . ALA A 1 96 ? 7.012 -15.289 -4.075 1.00 92.44 96 ALA A O 1
ATOM 783 N N . GLU A 1 97 ? 9.200 -14.872 -3.778 1.00 93.00 97 GLU A N 1
ATOM 784 C CA . GLU A 1 97 ? 9.237 -15.326 -2.383 1.00 93.00 97 GLU A CA 1
ATOM 785 C C . GLU A 1 97 ? 8.326 -14.466 -1.490 1.00 93.00 97 GLU A C 1
ATOM 787 O O . GLU A 1 97 ? 7.539 -15.006 -0.713 1.00 93.00 97 GLU A O 1
ATOM 792 N N . ALA A 1 98 ? 8.358 -13.139 -1.641 1.00 92.12 98 ALA A N 1
ATOM 793 C CA . ALA A 1 98 ? 7.492 -12.223 -0.898 1.00 92.12 98 ALA A CA 1
ATOM 794 C C . ALA A 1 98 ? 5.997 -12.479 -1.154 1.00 92.12 98 ALA A C 1
ATOM 796 O O . ALA A 1 98 ? 5.207 -12.501 -0.212 1.00 92.12 98 ALA A O 1
ATOM 797 N N . VAL A 1 99 ? 5.608 -12.732 -2.405 1.00 90.12 99 VAL A N 1
ATOM 798 C CA . VAL A 1 99 ? 4.221 -13.071 -2.771 1.00 90.12 99 VAL A CA 1
ATOM 799 C C . VAL A 1 99 ? 3.814 -14.433 -2.208 1.00 90.12 99 VAL A C 1
ATOM 801 O O . VAL A 1 99 ? 2.685 -14.610 -1.752 1.00 90.12 99 VAL A O 1
ATOM 804 N N . TYR A 1 100 ? 4.734 -15.396 -2.148 1.00 89.38 100 TYR A N 1
ATOM 805 C CA . TYR A 1 100 ? 4.466 -16.677 -1.494 1.00 89.38 100 TYR A CA 1
ATOM 806 C C . TYR A 1 100 ? 4.181 -16.520 0.012 1.00 89.38 100 TYR A C 1
ATOM 808 O O . TYR A 1 100 ? 3.354 -17.251 0.567 1.00 89.38 100 TYR A O 1
ATOM 816 N N . LEU A 1 101 ? 4.796 -15.535 0.681 1.00 87.75 101 LEU A N 1
ATOM 817 C CA . LEU A 1 101 ? 4.474 -15.203 2.076 1.00 87.75 101 LEU A CA 1
ATOM 818 C C . LEU A 1 101 ? 3.041 -14.665 2.241 1.00 87.75 101 LEU A C 1
ATOM 820 O O . LEU A 1 101 ? 2.476 -14.805 3.324 1.00 87.75 101 LEU A O 1
ATOM 824 N N . THR A 1 102 ? 2.419 -14.122 1.187 1.00 85.12 102 THR A N 1
ATOM 825 C CA . THR A 1 102 ? 1.034 -13.613 1.206 1.00 85.12 102 THR A CA 1
ATOM 826 C C . THR A 1 102 ? 0.008 -14.637 0.722 1.00 85.12 102 THR A C 1
ATOM 828 O O . THR A 1 102 ? -1.050 -14.265 0.217 1.00 85.12 102 THR A O 1
ATOM 831 N N . LYS A 1 103 ? 0.291 -15.938 0.860 1.00 74.56 103 LYS A N 1
ATOM 832 C CA . LYS A 1 103 ? -0.599 -17.033 0.422 1.00 74.56 103 LYS A CA 1
ATOM 833 C C . LYS A 1 103 ? -2.017 -16.992 1.010 1.00 74.56 103 LYS A C 1
ATOM 835 O O . LYS A 1 103 ? -2.930 -17.547 0.409 1.00 74.56 103 LYS A O 1
ATOM 840 N N . ASP A 1 104 ? -2.196 -16.337 2.157 1.00 77.50 104 ASP A N 1
ATOM 841 C CA . ASP A 1 104 ? -3.501 -16.176 2.812 1.00 77.50 104 ASP A CA 1
ATOM 842 C C . ASP A 1 104 ? -4.282 -14.954 2.282 1.00 77.50 104 ASP A C 1
ATOM 844 O O . ASP A 1 104 ? -5.397 -14.681 2.724 1.00 77.50 104 ASP A O 1
ATOM 848 N N . GLY A 1 105 ? -3.715 -14.235 1.308 1.00 79.56 105 GLY A N 1
ATOM 849 C CA . GLY A 1 105 ? -4.337 -13.119 0.605 1.00 79.56 105 GLY A CA 1
ATOM 850 C C . GLY A 1 105 ? -3.419 -11.901 0.514 1.00 79.56 105 GLY A C 1
ATOM 851 O O . GLY A 1 105 ? -2.752 -11.524 1.477 1.00 79.56 105 GLY A O 1
ATOM 852 N N . LEU A 1 106 ? -3.430 -11.250 -0.650 1.00 88.88 106 LEU A N 1
ATOM 853 C CA . LEU A 1 106 ? -2.766 -9.974 -0.896 1.00 88.88 106 LEU A CA 1
ATOM 854 C C . LEU A 1 106 ? -3.827 -8.886 -1.058 1.00 88.88 106 LEU A C 1
ATOM 856 O O . LEU A 1 106 ? -4.549 -8.854 -2.050 1.00 88.88 106 LEU A O 1
ATOM 860 N N . SER A 1 107 ? -3.931 -7.990 -0.080 1.00 91.12 107 SER A N 1
ATOM 861 C CA . SER A 1 107 ? -4.960 -6.942 -0.099 1.00 91.12 107 SER A CA 1
ATOM 862 C C . SER A 1 107 ? -4.639 -5.814 -1.082 1.00 91.12 107 SER A C 1
ATOM 864 O O . SER A 1 107 ? -5.542 -5.254 -1.703 1.00 91.12 107 SER A O 1
ATOM 866 N N . GLN A 1 108 ? -3.358 -5.447 -1.187 1.00 93.19 108 GLN A N 1
ATOM 867 C CA . GLN A 1 108 ? -2.895 -4.269 -1.915 1.00 93.19 108 GLN A CA 1
ATOM 868 C C . GLN A 1 108 ? -1.425 -4.436 -2.318 1.00 93.19 108 GLN A C 1
ATOM 870 O O . GLN A 1 108 ? -0.608 -4.856 -1.501 1.00 93.19 108 GLN A O 1
ATOM 875 N N . VAL A 1 109 ? -1.080 -4.015 -3.536 1.00 93.69 109 VAL A N 1
ATOM 876 C CA . VAL A 1 109 ? 0.305 -3.752 -3.953 1.00 93.69 109 VAL A CA 1
ATOM 877 C C . VAL A 1 109 ? 0.520 -2.247 -4.018 1.00 93.69 109 VAL A C 1
ATOM 879 O O . VAL A 1 109 ? -0.258 -1.534 -4.651 1.00 93.69 109 VAL A O 1
ATOM 882 N N . LEU A 1 110 ? 1.583 -1.752 -3.392 1.00 95.06 110 LEU A N 1
ATOM 883 C CA . LEU A 1 110 ? 2.038 -0.378 -3.583 1.00 95.06 110 LEU A CA 1
ATOM 884 C C . LEU A 1 110 ? 3.186 -0.392 -4.592 1.00 95.06 110 LEU A C 1
ATOM 886 O O . LEU A 1 110 ? 4.292 -0.807 -4.262 1.00 95.06 110 LEU A O 1
ATOM 890 N N . PHE A 1 111 ? 2.924 0.046 -5.824 1.00 94.19 111 PHE A N 1
ATOM 891 C CA . PHE A 1 111 ? 3.976 0.196 -6.829 1.00 94.19 111 PHE A CA 1
ATOM 892 C C . P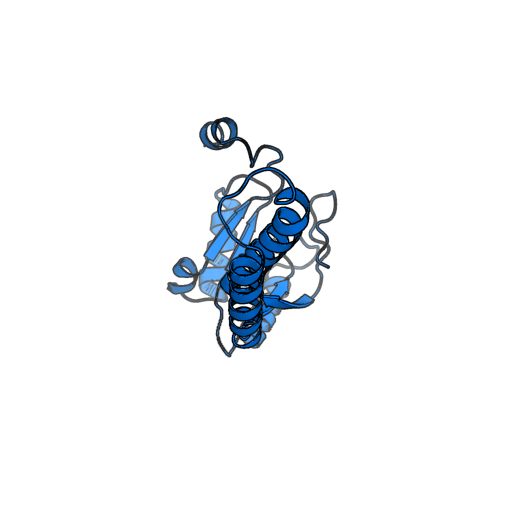HE A 1 111 ? 4.614 1.577 -6.666 1.00 94.19 111 PHE A C 1
ATOM 894 O O . PHE A 1 111 ? 4.035 2.593 -7.066 1.00 94.19 111 PHE A O 1
ATOM 901 N N . VAL A 1 112 ? 5.754 1.617 -5.977 1.00 91.69 112 VAL A N 1
ATOM 902 C CA . VAL A 1 112 ? 6.409 2.860 -5.558 1.00 91.69 112 VAL A CA 1
ATOM 903 C C . VAL A 1 112 ? 7.322 3.382 -6.665 1.00 91.69 112 VAL A C 1
ATOM 905 O O . VAL A 1 112 ? 8.181 2.654 -7.146 1.00 91.69 112 VAL A O 1
ATOM 908 N N . VAL A 1 113 ? 7.154 4.651 -7.047 1.00 90.19 113 VAL A N 1
ATOM 909 C CA . VAL A 1 113 ? 7.968 5.312 -8.082 1.00 90.19 113 VAL A CA 1
ATOM 910 C C . VAL A 1 113 ? 8.535 6.636 -7.578 1.00 90.19 113 VAL A C 1
ATOM 912 O O . VAL A 1 113 ? 7.835 7.420 -6.934 1.00 90.19 113 VAL A O 1
ATOM 915 N N . GLY A 1 114 ? 9.796 6.924 -7.905 1.00 87.06 114 GLY A N 1
ATOM 916 C CA . GLY A 1 114 ? 10.474 8.164 -7.495 1.00 87.06 114 GLY A CA 1
ATOM 917 C C . GLY A 1 114 ? 10.081 9.406 -8.306 1.00 87.06 114 GLY A C 1
ATOM 918 O O . GLY A 1 114 ? 10.439 10.526 -7.948 1.00 87.06 114 GLY A O 1
ATOM 919 N N . GLY A 1 115 ? 9.349 9.232 -9.408 1.00 86.88 115 GLY A N 1
ATOM 920 C CA . GLY A 1 115 ? 9.049 10.285 -10.374 1.00 86.88 115 GLY A CA 1
ATOM 921 C C . GLY A 1 115 ? 7.674 10.140 -11.015 1.00 86.88 115 GLY A C 1
ATOM 922 O O . GLY A 1 115 ? 6.770 9.511 -10.468 1.00 86.88 115 GLY A O 1
ATOM 923 N N . ARG A 1 116 ? 7.487 10.780 -12.174 1.00 87.31 116 ARG A N 1
ATOM 924 C CA . ARG A 1 116 ? 6.285 10.559 -12.990 1.00 87.31 116 ARG A CA 1
ATOM 925 C C . ARG A 1 116 ? 6.293 9.119 -13.507 1.00 87.31 116 ARG A C 1
ATOM 927 O O . ARG A 1 116 ? 7.351 8.598 -13.832 1.00 87.31 116 ARG A O 1
ATOM 934 N N . PHE A 1 117 ? 5.114 8.513 -13.599 1.00 89.81 117 PHE A N 1
ATOM 935 C CA . PHE A 1 117 ? 4.964 7.168 -14.144 1.00 89.81 117 PHE A CA 1
ATOM 936 C C . PHE A 1 117 ? 5.146 7.213 -15.664 1.00 89.81 117 PHE A C 1
ATOM 938 O O . PHE A 1 117 ? 4.264 7.683 -16.385 1.00 89.81 117 PHE A O 1
ATOM 945 N N . ASP A 1 118 ? 6.320 6.802 -16.129 1.00 90.62 118 ASP A N 1
ATOM 946 C CA . ASP A 1 118 ? 6.715 6.865 -17.531 1.00 90.62 118 ASP A CA 1
ATOM 947 C C . ASP A 1 118 ? 6.744 5.472 -18.188 1.00 90.62 118 ASP A C 1
ATOM 949 O O . ASP A 1 118 ? 6.237 4.483 -17.657 1.00 90.62 118 ASP A O 1
ATOM 953 N N . GLN A 1 119 ? 7.304 5.397 -19.395 1.00 93.12 119 GLN A N 1
ATOM 954 C CA . GLN A 1 119 ? 7.417 4.150 -20.152 1.00 93.12 119 GLN A CA 1
ATOM 955 C C . GLN A 1 119 ? 8.349 3.112 -19.507 1.00 93.12 119 GLN A C 1
ATOM 957 O O . GLN A 1 119 ? 8.133 1.918 -19.712 1.00 93.12 119 GL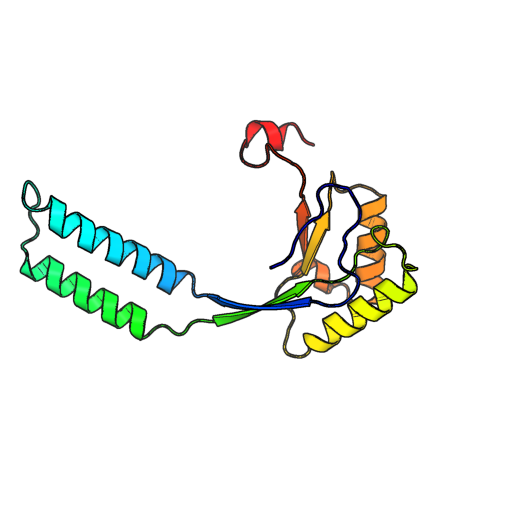N A O 1
ATOM 962 N N . TYR A 1 120 ? 9.360 3.542 -18.745 1.00 90.69 120 TYR A N 1
ATOM 963 C CA . TYR A 1 120 ? 10.236 2.631 -18.013 1.00 90.69 120 TYR A CA 1
ATOM 964 C C . TYR A 1 120 ? 9.463 2.006 -16.852 1.00 90.69 120 TYR A C 1
ATOM 966 O O . TYR A 1 120 ? 9.408 0.782 -16.744 1.00 90.69 120 TYR A O 1
ATOM 974 N N . GLU A 1 121 ? 8.747 2.825 -16.079 1.00 92.31 121 GLU A N 1
ATOM 975 C CA . GLU A 1 121 ? 7.929 2.323 -14.971 1.00 92.31 121 GLU A CA 1
ATOM 976 C C . GLU A 1 121 ? 6.774 1.436 -15.439 1.00 92.31 121 GLU A C 1
ATOM 978 O O . GLU A 1 121 ? 6.473 0.415 -14.820 1.00 92.31 121 GLU A O 1
ATOM 983 N N . MET A 1 122 ? 6.172 1.762 -16.585 1.00 94.00 122 MET A N 1
ATOM 984 C CA . MET A 1 122 ? 5.181 0.905 -17.233 1.00 94.00 122 MET A CA 1
ATOM 985 C C . MET A 1 122 ? 5.773 -0.455 -17.633 1.00 94.00 122 MET A C 1
ATOM 987 O O . MET A 1 122 ? 5.122 -1.485 -17.455 1.00 94.00 122 MET A O 1
ATOM 991 N N . ALA A 1 123 ? 6.992 -0.485 -18.179 1.00 93.12 123 ALA A N 1
ATOM 992 C CA . ALA A 1 123 ? 7.651 -1.732 -18.560 1.00 93.12 123 ALA A CA 1
ATOM 993 C C . ALA A 1 123 ? 7.965 -2.600 -17.331 1.00 93.12 123 ALA A C 1
ATOM 995 O O . ALA A 1 123 ? 7.652 -3.792 -17.337 1.00 93.12 123 ALA A O 1
ATOM 996 N N . THR A 1 124 ? 8.491 -1.996 -16.263 1.00 92.25 124 THR A N 1
ATOM 997 C CA . THR A 1 124 ? 8.749 -2.665 -14.979 1.00 92.25 124 THR A CA 1
ATOM 998 C C . THR A 1 124 ? 7.463 -3.220 -14.367 1.00 92.25 124 THR A C 1
ATOM 1000 O O . THR A 1 124 ? 7.412 -4.386 -13.972 1.00 92.25 124 THR A O 1
ATOM 1003 N N . TYR A 1 125 ? 6.388 -2.428 -14.348 1.00 93.50 125 TYR A N 1
ATOM 1004 C CA . TYR A 1 125 ? 5.089 -2.884 -13.859 1.00 93.50 125 TYR A CA 1
ATOM 1005 C C . TYR A 1 125 ? 4.545 -4.060 -14.681 1.00 93.50 125 TYR A C 1
ATOM 1007 O O . TYR A 1 125 ? 4.089 -5.056 -14.119 1.00 93.50 125 TYR A O 1
ATOM 1015 N N . ASN A 1 126 ? 4.635 -3.987 -16.012 1.00 93.25 126 ASN A N 1
ATOM 1016 C CA . ASN A 1 126 ? 4.186 -5.065 -16.892 1.00 93.25 126 ASN A CA 1
ATOM 1017 C C . ASN A 1 126 ? 4.998 -6.350 -16.708 1.00 93.25 126 ASN A C 1
ATOM 1019 O O . ASN A 1 126 ? 4.424 -7.437 -16.788 1.00 93.25 126 ASN A O 1
ATOM 1023 N N . LEU A 1 127 ? 6.301 -6.244 -16.436 1.00 91.31 127 LEU A N 1
ATOM 1024 C CA . LEU A 1 127 ? 7.145 -7.389 -16.105 1.00 91.31 127 LEU A CA 1
ATOM 1025 C C . LEU A 1 127 ? 6.644 -8.081 -14.830 1.00 91.31 127 LEU A C 1
ATOM 1027 O O . LEU A 1 127 ? 6.377 -9.281 -14.857 1.00 91.31 127 LEU A O 1
ATOM 1031 N N . LEU A 1 128 ? 6.420 -7.324 -13.750 1.00 92.00 128 LEU A N 1
ATOM 1032 C CA . LEU A 1 128 ? 5.873 -7.859 -12.497 1.00 92.00 128 LEU A CA 1
ATOM 1033 C C . LEU A 1 128 ? 4.491 -8.490 -12.703 1.00 92.00 128 LEU A C 1
ATOM 1035 O O . LEU A 1 128 ? 4.264 -9.629 -12.297 1.00 92.00 128 LEU A O 1
ATOM 1039 N N . ARG A 1 129 ? 3.586 -7.781 -13.386 1.00 92.75 129 ARG A N 1
ATOM 1040 C CA . ARG A 1 129 ? 2.228 -8.253 -13.694 1.00 92.75 129 ARG A CA 1
ATOM 1041 C C . ARG A 1 129 ? 2.215 -9.543 -14.517 1.00 92.75 129 ARG A C 1
ATOM 1043 O O . ARG A 1 129 ? 1.271 -10.304 -14.402 1.00 92.75 129 ARG A O 1
ATOM 1050 N N . THR A 1 130 ? 3.204 -9.759 -15.381 1.00 90.88 130 THR A N 1
ATOM 1051 C CA . THR A 1 130 ? 3.225 -10.918 -16.291 1.00 90.88 130 THR A CA 1
ATOM 1052 C C . THR A 1 130 ? 3.941 -12.123 -15.688 1.00 90.88 130 THR A C 1
ATOM 1054 O O . THR A 1 130 ? 3.571 -13.256 -15.978 1.00 90.88 130 THR A O 1
ATOM 1057 N N . ILE A 1 131 ? 4.997 -11.888 -14.904 1.00 91.06 131 ILE A N 1
ATOM 1058 C CA . ILE A 1 131 ? 5.881 -12.951 -14.406 1.00 91.06 131 ILE A CA 1
ATOM 1059 C C . ILE A 1 131 ? 5.520 -13.385 -12.987 1.00 91.06 131 ILE A C 1
ATOM 1061 O O . ILE A 1 131 ? 5.582 -14.572 -12.682 1.00 91.06 131 ILE A O 1
ATOM 1065 N N . ILE A 1 132 ? 5.179 -12.431 -12.119 1.00 91.44 132 ILE A N 1
ATOM 1066 C CA . ILE A 1 132 ? 4.969 -12.678 -10.688 1.00 91.44 132 ILE A CA 1
ATOM 1067 C C . ILE A 1 132 ? 3.485 -12.816 -10.368 1.00 91.44 132 ILE A C 1
ATOM 1069 O O . ILE A 1 132 ? 3.083 -13.707 -9.623 1.00 91.44 132 ILE A O 1
ATOM 1073 N N . PHE A 1 133 ? 2.686 -11.904 -10.910 1.00 89.69 133 PHE A N 1
ATOM 1074 C CA . PHE A 1 133 ? 1.263 -11.810 -10.628 1.00 89.69 133 PHE A CA 1
ATOM 1075 C C . PHE A 1 133 ? 0.422 -12.255 -11.831 1.00 89.69 133 PHE A C 1
ATOM 1077 O O . PHE A 1 133 ? 0.950 -12.689 -12.853 1.00 89.69 133 PHE A O 1
ATOM 1084 N N . ASP A 1 134 ? -0.898 -12.146 -11.701 1.00 86.81 134 ASP A N 1
ATOM 1085 C CA . ASP A 1 134 ? -1.840 -12.260 -12.811 1.00 86.81 134 ASP A CA 1
ATOM 1086 C C . ASP A 1 134 ? -2.374 -10.880 -13.233 1.00 86.81 134 ASP A C 1
ATOM 1088 O O . ASP A 1 134 ? -1.957 -9.831 -12.735 1.00 86.81 134 ASP A O 1
ATOM 1092 N N . GLU A 1 135 ? -3.316 -10.862 -14.174 1.00 87.19 135 GLU A N 1
ATOM 1093 C CA . GLU A 1 135 ? -3.901 -9.618 -14.665 1.00 87.19 135 GLU A CA 1
ATOM 1094 C C . GLU A 1 135 ? -4.784 -8.867 -13.664 1.00 87.19 135 GLU A C 1
ATOM 1096 O O . GLU A 1 135 ? -4.920 -7.647 -13.796 1.00 87.19 135 GLU A O 1
ATOM 1101 N N . HIS A 1 136 ? -5.336 -9.555 -12.662 1.00 90.19 136 HIS A N 1
ATOM 1102 C CA . HIS A 1 136 ? -6.208 -8.970 -11.645 1.00 90.19 136 HIS A CA 1
ATOM 1103 C C . HIS A 1 136 ? -5.425 -8.179 -10.600 1.00 90.19 136 HIS A C 1
ATOM 1105 O O . HIS A 1 136 ? -6.001 -7.340 -9.908 1.00 90.19 136 HIS A O 1
ATOM 1111 N N . ILE A 1 137 ? -4.098 -8.344 -10.522 1.00 92.25 137 ILE A N 1
ATOM 1112 C CA . ILE A 1 137 ? -3.263 -7.553 -9.607 1.00 92.25 137 ILE A CA 1
ATOM 1113 C C . ILE A 1 137 ? -3.416 -6.047 -9.814 1.00 92.25 137 ILE A C 1
ATOM 1115 O O . ILE A 1 137 ? -3.238 -5.267 -8.878 1.00 92.25 137 ILE A O 1
ATOM 1119 N N . THR A 1 138 ? -3.766 -5.618 -11.028 1.00 94.00 138 THR A N 1
ATOM 1120 C CA . THR A 1 138 ? -4.020 -4.211 -11.340 1.00 94.00 138 THR A CA 1
ATOM 1121 C C . THR A 1 138 ? -5.175 -3.641 -10.523 1.00 94.00 138 THR A C 1
ATOM 1123 O O . THR A 1 138 ? -5.099 -2.488 -10.109 1.00 94.00 138 THR A O 1
ATOM 1126 N N . GLU A 1 139 ? -6.184 -4.447 -10.190 1.00 94.12 139 GLU A N 1
ATOM 1127 C CA . GLU A 1 139 ? -7.313 -4.047 -9.337 1.00 94.12 139 GLU A CA 1
ATOM 1128 C C . GLU A 1 139 ? -6.884 -3.808 -7.877 1.00 94.12 139 GLU A C 1
ATOM 1130 O O . GLU A 1 139 ? -7.530 -3.059 -7.145 1.00 94.12 139 GLU A O 1
ATOM 1135 N N . HIS A 1 140 ? -5.751 -4.388 -7.472 1.00 93.75 140 HIS A N 1
ATOM 1136 C CA . HIS A 1 140 ? -5.169 -4.272 -6.133 1.00 93.75 140 HIS A CA 1
ATOM 1137 C C . HIS A 1 140 ? -3.943 -3.347 -6.077 1.00 93.75 140 HIS A C 1
ATOM 1139 O O . HIS A 1 140 ? -3.429 -3.050 -4.992 1.00 93.75 140 HIS A O 1
ATOM 1145 N N . THR A 1 141 ? -3.458 -2.867 -7.224 1.00 95.06 141 THR A N 1
ATOM 1146 C CA . THR A 1 141 ? -2.252 -2.039 -7.303 1.00 95.06 141 THR A CA 1
ATOM 1147 C C . THR A 1 141 ? -2.588 -0.558 -7.153 1.00 95.06 141 THR A C 1
ATOM 1149 O O . THR A 1 141 ? -3.371 -0.002 -7.917 1.00 95.06 141 THR A O 1
ATOM 1152 N N . THR A 1 142 ? -1.908 0.118 -6.228 1.00 95.81 142 THR A N 1
ATOM 1153 C CA . THR A 1 142 ? -1.868 1.582 -6.149 1.00 95.81 142 THR A CA 1
ATOM 1154 C C . THR A 1 142 ? -0.480 2.079 -6.544 1.00 95.81 142 THR A C 1
ATOM 1156 O O . THR A 1 142 ? 0.514 1.748 -5.895 1.00 95.81 142 THR A O 1
ATOM 1159 N N . ILE A 1 143 ? -0.403 2.920 -7.579 1.00 93.38 143 ILE A N 1
ATOM 1160 C CA . ILE A 1 143 ? 0.838 3.622 -7.931 1.00 93.38 143 ILE A CA 1
ATOM 1161 C C . ILE A 1 143 ? 1.091 4.709 -6.887 1.00 93.38 143 ILE A C 1
ATOM 1163 O O . ILE A 1 143 ? 0.278 5.618 -6.705 1.00 93.38 143 ILE A O 1
ATOM 1167 N N . THR A 1 144 ? 2.229 4.620 -6.205 1.00 92.31 144 THR A N 1
ATOM 1168 C CA . THR A 1 144 ? 2.594 5.512 -5.104 1.00 92.31 144 THR A CA 1
ATOM 1169 C C . THR A 1 144 ? 3.821 6.317 -5.494 1.00 92.31 144 THR A C 1
ATOM 1171 O O . THR A 1 144 ? 4.938 5.813 -5.509 1.00 92.31 144 THR A O 1
ATOM 1174 N N . ARG A 1 145 ? 3.619 7.592 -5.824 1.00 89.19 145 ARG A N 1
ATOM 1175 C CA . ARG A 1 145 ? 4.717 8.481 -6.201 1.00 89.19 145 ARG A CA 1
ATOM 1176 C C . ARG A 1 145 ? 5.359 9.134 -4.985 1.00 89.19 145 ARG A C 1
ATOM 1178 O O . ARG A 1 145 ? 4.678 9.811 -4.211 1.00 89.19 145 ARG A O 1
ATOM 1185 N N . THR A 1 146 ? 6.673 9.011 -4.881 1.00 88.50 146 THR A N 1
ATOM 1186 C CA . THR A 1 146 ? 7.496 9.661 -3.859 1.00 88.50 146 THR A CA 1
ATOM 1187 C C . THR A 1 146 ? 8.241 10.862 -4.447 1.00 88.50 146 THR A C 1
ATOM 1189 O O . THR A 1 146 ? 7.995 11.266 -5.585 1.00 88.50 146 THR A O 1
ATOM 1192 N N . HIS A 1 147 ? 9.066 11.531 -3.634 1.00 87.62 147 HIS A N 1
ATOM 1193 C CA . HIS A 1 147 ? 9.882 12.695 -4.025 1.00 87.62 147 HIS A CA 1
ATOM 1194 C C . HIS A 1 147 ? 9.123 13.897 -4.620 1.00 87.62 147 HIS A C 1
ATOM 1196 O O . HIS A 1 147 ? 9.727 14.866 -5.080 1.00 87.62 147 HIS A O 1
ATOM 1202 N N . PHE A 1 148 ? 7.793 13.912 -4.536 1.00 89.38 148 PHE A N 1
ATOM 1203 C CA . PHE A 1 148 ? 6.982 15.065 -4.896 1.00 89.38 148 PHE A CA 1
ATOM 1204 C C . PHE A 1 148 ? 6.687 15.907 -3.652 1.00 89.38 148 PHE A C 1
ATOM 1206 O O . PHE A 1 148 ? 5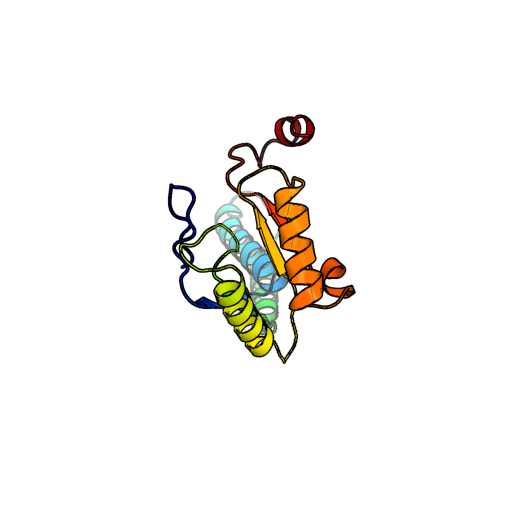.631 15.782 -3.039 1.00 89.38 148 PHE A O 1
ATOM 1213 N N . ALA A 1 149 ? 7.625 16.777 -3.262 1.00 90.12 149 ALA A N 1
ATOM 1214 C CA . ALA A 1 149 ? 7.522 17.599 -2.043 1.00 90.12 149 ALA A CA 1
ATOM 1215 C C . AL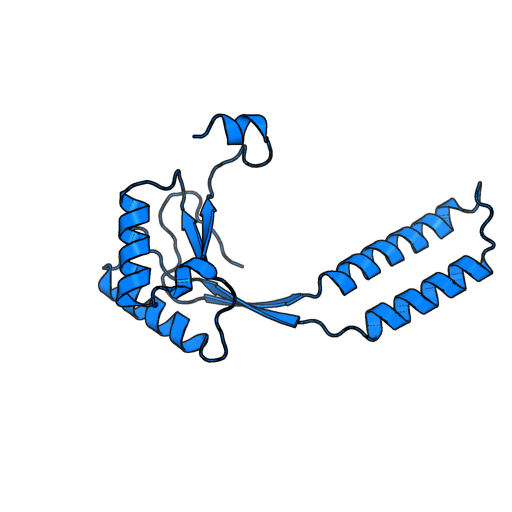A A 1 149 ? 6.197 18.383 -1.937 1.00 90.12 149 ALA A C 1
ATOM 1217 O O . ALA A 1 149 ? 5.649 18.592 -0.854 1.00 90.12 149 ALA A O 1
ATOM 1218 N N . ASP A 1 150 ? 5.651 18.762 -3.088 1.00 91.19 150 ASP A N 1
ATOM 1219 C CA . ASP A 1 150 ? 4.442 19.556 -3.233 1.00 91.19 150 ASP A CA 1
ATOM 1220 C C . ASP A 1 150 ? 3.141 18.743 -3.297 1.00 91.19 150 ASP A C 1
ATOM 1222 O O . ASP A 1 150 ? 2.077 19.303 -3.575 1.00 91.19 150 ASP A O 1
ATOM 1226 N N . PHE A 1 151 ? 3.183 17.444 -2.982 1.00 89.81 151 PHE A N 1
ATOM 1227 C CA . PHE A 1 151 ? 2.028 16.543 -3.063 1.00 89.81 151 PHE A CA 1
ATOM 1228 C C . PHE A 1 151 ? 0.804 17.012 -2.278 1.00 89.81 151 PHE A C 1
ATOM 1230 O O . PHE A 1 151 ? -0.315 16.646 -2.628 1.00 89.81 151 PHE A O 1
ATOM 1237 N N . ARG A 1 152 ? 0.970 17.854 -1.251 1.00 92.69 152 ARG A N 1
ATOM 1238 C CA . ARG A 1 152 ? -0.152 18.425 -0.487 1.00 92.69 152 ARG A CA 1
ATOM 1239 C C . ARG A 1 152 ? -0.908 19.514 -1.259 1.00 92.69 152 ARG A C 1
ATOM 1241 O O . ARG A 1 152 ? -2.110 19.673 -1.050 1.00 92.69 152 ARG A O 1
ATOM 1248 N N . SER A 1 153 ? -0.267 20.213 -2.198 1.00 95.12 153 SER A N 1
ATOM 1249 C CA . SER A 1 153 ? -0.907 21.265 -2.996 1.00 95.12 153 SER A CA 1
ATOM 1250 C C . SER A 1 153 ? -1.696 20.688 -4.172 1.00 95.12 153 SER A C 1
ATOM 1252 O O . SER A 1 153 ? -1.134 20.107 -5.100 1.00 95.12 153 SER A O 1
ATOM 1254 N N . LYS A 1 154 ? -3.019 20.896 -4.166 1.00 93.56 154 LYS A N 1
ATOM 1255 C CA . LYS A 1 154 ? -3.902 20.486 -5.271 1.00 93.56 154 LYS A CA 1
ATOM 1256 C C . LYS A 1 154 ? -3.528 21.169 -6.586 1.00 93.56 154 LYS A C 1
ATOM 1258 O O . LYS A 1 154 ? -3.526 20.520 -7.624 1.00 93.56 154 LYS A O 1
ATOM 1263 N N . GLU A 1 155 ? -3.197 22.457 -6.534 1.00 95.62 155 GLU A N 1
ATOM 1264 C CA . GLU A 1 155 ? -2.807 23.227 -7.716 1.00 95.62 155 GLU A CA 1
ATOM 1265 C C . GLU A 1 155 ? -1.523 22.674 -8.340 1.00 95.62 155 GLU A C 1
ATOM 1267 O O . GLU A 1 155 ? -1.463 22.472 -9.551 1.00 95.62 155 GLU A O 1
ATOM 1272 N N . LYS A 1 156 ? -0.512 22.376 -7.511 1.00 93.19 156 LYS A N 1
ATOM 1273 C CA . LYS A 1 156 ? 0.752 21.821 -8.001 1.00 93.19 156 LYS A CA 1
ATOM 1274 C C . LYS A 1 156 ? 0.571 20.408 -8.556 1.00 93.19 156 LYS A C 1
ATOM 1276 O O . LYS A 1 156 ? 1.116 20.134 -9.616 1.00 93.19 156 LYS A O 1
ATOM 1281 N N . ARG A 1 157 ? -0.264 19.563 -7.931 1.00 90.81 157 ARG A N 1
ATOM 1282 C CA . ARG A 1 157 ? -0.657 18.255 -8.498 1.00 90.81 157 ARG A CA 1
ATOM 1283 C C . ARG A 1 157 ? -1.296 18.391 -9.882 1.00 90.81 157 ARG A C 1
ATOM 1285 O O . ARG A 1 157 ? -0.955 17.642 -10.781 1.00 90.81 157 ARG A O 1
ATOM 1292 N N . GLN A 1 158 ? -2.200 19.353 -10.066 1.00 90.31 158 GLN A N 1
ATOM 1293 C CA . GLN A 1 158 ? -2.913 19.529 -11.337 1.00 90.31 158 GLN A CA 1
ATOM 1294 C C . GLN A 1 158 ? -2.017 20.047 -12.473 1.00 90.31 158 GLN A C 1
ATOM 1296 O O . GLN A 1 158 ? -2.317 19.815 -13.638 1.00 90.31 158 GLN A O 1
ATOM 1301 N N . LYS A 1 159 ? -0.945 20.776 -12.143 1.00 90.38 159 LYS A N 1
ATOM 1302 C CA . LYS A 1 159 ? 0.058 21.252 -13.111 1.00 90.38 159 LYS A CA 1
ATOM 1303 C C . LYS A 1 159 ? 1.089 20.182 -13.472 1.00 90.38 159 LYS A C 1
ATOM 1305 O O . LYS A 1 159 ? 1.824 20.349 -14.438 1.00 90.38 159 LYS A O 1
ATOM 1310 N N . ASP A 1 160 ? 1.148 19.111 -12.692 1.00 80.88 160 ASP A N 1
ATOM 1311 C CA . ASP A 1 160 ? 2.105 18.022 -12.832 1.00 80.88 160 ASP A CA 1
ATOM 1312 C C . ASP A 1 160 ? 1.508 16.854 -13.638 1.00 80.88 160 ASP A C 1
ATOM 1314 O O . ASP A 1 160 ? 1.507 15.711 -13.183 1.00 80.88 160 ASP A O 1
ATOM 1318 N N . ILE A 1 161 ? 0.962 17.186 -14.817 1.00 64.44 161 ILE A N 1
ATOM 1319 C CA . ILE A 1 161 ? 0.486 16.246 -15.849 1.00 64.44 161 ILE A CA 1
ATOM 1320 C C . ILE A 1 161 ? 1.622 15.994 -16.840 1.00 64.44 161 ILE A C 1
ATOM 1322 O O . ILE A 1 161 ? 2.351 16.963 -17.176 1.00 64.44 161 ILE A O 1
#

Sequence (161 aa):
VFKESSGSVSETKKIQVEEFEFDPEKERLSNLLDKLYKEEEVVSKQSNLNKEDLKTLQEMLQESIQKKERTKYYIIDTPGIGDTKMSDNEVLDIIAEAVYLTKDGLSQVLFVVGGRFDQYEMATYNLLRTIIFDEHITEHTTITRTHFADFRSKEKRQKDI

pLDDT: mean 83.79, std 13.88, range [42.28, 95.81]